Protein AF-A0AAD5NN79-F1 (afdb_monomer_lite)

Foldseek 3Di:
DAAEEEAEDQQVCVVVDPDNVDFPVRVQQVVCVVVVVHNVRHQYEYERADPDPHHRDDPDDPSYHYHYYDDPVVVVVVVVD

Structure (mmCIF, N/CA/C/O backbone):
data_AF-A0AAD5NN79-F1
#
_entry.id   AF-A0AAD5NN79-F1
#
loop_
_atom_site.group_PDB
_atom_site.id
_atom_site.type_symbol
_atom_site.label_atom_id
_atom_site.label_alt_id
_atom_site.label_comp_id
_atom_site.label_asym_id
_atom_site.label_entity_id
_atom_site.label_seq_id
_atom_site.pdbx_PDB_ins_code
_atom_site.Cartn_x
_atom_site.Cartn_y
_atom_site.Cartn_z
_atom_site.occupancy
_atom_site.B_iso_or_equiv
_atom_site.auth_seq_id
_atom_site.auth_comp_id
_atom_site.auth_asym_id
_atom_site.auth_atom_id
_atom_site.pdbx_PDB_model_num
ATOM 1 N N . MET A 1 1 ? -18.718 2.254 1.368 1.00 76.69 1 MET A N 1
ATOM 2 C CA . MET A 1 1 ? -17.362 2.403 1.942 1.00 76.69 1 MET A CA 1
ATOM 3 C C . MET A 1 1 ? -16.426 1.498 1.158 1.00 76.69 1 MET A C 1
ATOM 5 O O . MET A 1 1 ? -16.745 0.323 1.011 1.00 76.69 1 MET A O 1
ATOM 9 N N . ILE A 1 2 ? -15.346 2.038 0.592 1.00 82.81 2 ILE A N 1
ATOM 10 C CA . ILE A 1 2 ? -14.376 1.249 -0.180 1.00 82.81 2 ILE A CA 1
ATOM 11 C C . ILE A 1 2 ? -13.551 0.425 0.812 1.00 82.81 2 ILE A C 1
ATOM 13 O O . ILE A 1 2 ? -12.992 0.988 1.746 1.00 82.81 2 ILE A O 1
ATOM 17 N N . LYS A 1 3 ? -13.515 -0.902 0.645 1.00 85.62 3 LYS A N 1
ATOM 18 C CA . LYS A 1 3 ? -12.789 -1.803 1.560 1.00 85.62 3 LYS A CA 1
ATOM 19 C C . LYS A 1 3 ? -11.328 -1.994 1.158 1.00 85.62 3 LYS A C 1
ATOM 21 O O . LYS A 1 3 ? -10.465 -2.076 2.025 1.00 85.62 3 LYS A O 1
ATOM 26 N N . ARG A 1 4 ? -11.061 -2.063 -0.148 1.00 88.56 4 ARG A N 1
ATOM 27 C CA . ARG A 1 4 ? -9.739 -2.342 -0.711 1.00 88.56 4 ARG A CA 1
ATOM 28 C C . ARG A 1 4 ? -9.514 -1.529 -1.981 1.00 88.56 4 ARG A C 1
ATOM 30 O O . ARG A 1 4 ? -10.436 -1.385 -2.780 1.00 88.56 4 ARG A O 1
ATOM 37 N N . LEU A 1 5 ? -8.302 -1.014 -2.148 1.00 88.62 5 LEU A N 1
ATOM 38 C CA . LEU A 1 5 ? -7.848 -0.269 -3.317 1.00 88.62 5 LEU A CA 1
ATOM 39 C C . LEU A 1 5 ? -6.603 -0.950 -3.893 1.00 88.62 5 LEU A C 1
ATOM 41 O O . LEU A 1 5 ? -5.616 -1.135 -3.186 1.00 88.62 5 LEU A O 1
ATOM 45 N N . PHE A 1 6 ? -6.641 -1.292 -5.179 1.00 87.88 6 PHE A N 1
ATOM 46 C CA . PHE A 1 6 ? -5.482 -1.806 -5.905 1.00 87.88 6 PHE A CA 1
ATOM 47 C C . PHE A 1 6 ? -4.848 -0.678 -6.717 1.00 87.88 6 PHE A C 1
ATOM 49 O O . PHE A 1 6 ? -5.526 -0.024 -7.508 1.00 87.88 6 PHE A O 1
ATOM 56 N N . VAL A 1 7 ? -3.552 -0.455 -6.518 1.00 86.56 7 VAL A N 1
ATOM 57 C CA . VAL A 1 7 ? -2.768 0.563 -7.222 1.00 86.56 7 VAL A CA 1
ATOM 58 C C . VAL A 1 7 ? -1.724 -0.146 -8.074 1.00 86.56 7 VAL A C 1
ATOM 60 O O . VAL A 1 7 ? -0.731 -0.655 -7.556 1.00 86.56 7 VAL A O 1
ATOM 63 N N . PHE A 1 8 ? -1.957 -0.191 -9.383 1.00 84.62 8 PHE A N 1
ATOM 64 C CA . PHE A 1 8 ? -1.014 -0.740 -10.355 1.00 84.62 8 PHE A CA 1
ATOM 65 C C . PHE A 1 8 ? -0.058 0.369 -10.797 1.00 84.62 8 PHE A C 1
ATOM 67 O O . PHE A 1 8 ? -0.484 1.349 -11.404 1.00 84.62 8 PHE A O 1
ATOM 74 N N . SER A 1 9 ? 1.221 0.240 -10.459 1.00 78.75 9 SER A N 1
ATOM 75 C CA . SER A 1 9 ? 2.240 1.265 -10.714 1.00 78.75 9 SER A CA 1
ATOM 76 C C . SER A 1 9 ? 3.617 0.608 -10.796 1.00 78.75 9 SER A C 1
ATOM 78 O O . SER A 1 9 ? 3.818 -0.486 -10.284 1.00 78.75 9 SER A O 1
ATOM 80 N N . ASP A 1 10 ? 4.575 1.263 -11.435 1.00 71.75 10 ASP A N 1
ATOM 81 C CA . ASP A 1 10 ? 6.005 0.937 -11.389 1.00 71.75 10 ASP A CA 1
ATOM 82 C C . ASP A 1 10 ? 6.694 1.357 -10.074 1.00 71.75 10 ASP A C 1
ATOM 84 O O . ASP A 1 10 ? 7.897 1.167 -9.929 1.00 71.75 10 ASP A O 1
ATOM 88 N N . MET A 1 11 ? 5.935 1.840 -9.084 1.00 71.25 11 MET A N 1
ATOM 89 C CA . MET A 1 11 ? 6.363 2.162 -7.718 1.00 71.25 11 MET A CA 1
ATOM 90 C C . MET A 1 11 ? 7.399 3.291 -7.566 1.00 71.25 11 MET A C 1
ATOM 92 O O . MET A 1 11 ? 7.904 3.470 -6.457 1.00 71.25 11 MET A O 1
ATOM 96 N N . GLU A 1 12 ? 7.664 4.094 -8.602 1.00 70.25 12 GLU A N 1
ATOM 97 C CA . GLU A 1 12 ? 8.544 5.283 -8.542 1.00 70.25 12 GLU A CA 1
ATOM 98 C C . GLU A 1 12 ? 7.870 6.486 -7.851 1.00 70.25 12 GLU A C 1
ATOM 100 O O . GLU A 1 12 ? 7.716 7.578 -8.399 1.00 70.25 12 GLU A O 1
ATOM 105 N N . PHE A 1 13 ? 7.407 6.272 -6.619 1.00 68.62 13 PHE A N 1
ATOM 106 C CA . PHE A 1 13 ? 6.772 7.312 -5.808 1.00 68.62 13 PHE A CA 1
ATOM 107 C C . PHE A 1 13 ? 7.779 8.275 -5.156 1.00 68.62 13 PHE A C 1
ATOM 109 O O . PHE A 1 13 ? 7.404 9.357 -4.708 1.00 68.62 13 PHE A O 1
ATOM 116 N N . ASP A 1 14 ? 9.064 7.924 -5.158 1.00 64.62 14 ASP A N 1
ATOM 117 C CA . ASP A 1 14 ? 10.174 8.756 -4.687 1.00 64.62 14 ASP A CA 1
ATOM 118 C C . ASP A 1 14 ? 10.327 10.066 -5.477 1.00 64.62 14 ASP A C 1
ATOM 120 O O . ASP A 1 14 ? 10.733 11.072 -4.899 1.00 64.62 14 ASP A O 1
ATOM 124 N N . ASN A 1 15 ? 9.923 10.093 -6.752 1.00 62.91 15 ASN A N 1
ATOM 125 C CA . ASN A 1 15 ? 9.816 11.324 -7.548 1.00 62.91 15 ASN A CA 1
ATOM 126 C C . ASN A 1 15 ? 8.444 12.017 -7.461 1.00 62.91 15 ASN A C 1
ATOM 128 O O . ASN A 1 15 ? 8.311 13.171 -7.870 1.00 62.91 15 ASN A O 1
ATOM 132 N N . ALA A 1 16 ? 7.409 11.331 -6.968 1.00 61.97 16 ALA A N 1
ATOM 133 C CA . ALA A 1 16 ? 6.050 11.870 -6.888 1.00 61.97 16 ALA A CA 1
ATOM 134 C C . ALA A 1 16 ? 5.788 12.626 -5.574 1.00 61.97 16 ALA A C 1
ATOM 136 O O . ALA A 1 16 ? 4.956 13.539 -5.539 1.00 61.97 16 ALA A O 1
ATOM 137 N N . SER A 1 17 ? 6.488 12.264 -4.494 1.00 64.06 17 SER A N 1
ATOM 138 C CA . SER A 1 17 ? 6.345 12.931 -3.201 1.00 64.06 17 SER A CA 1
ATOM 139 C C . SER A 1 17 ? 7.218 14.183 -3.113 1.00 64.06 17 SER A C 1
ATOM 141 O O . S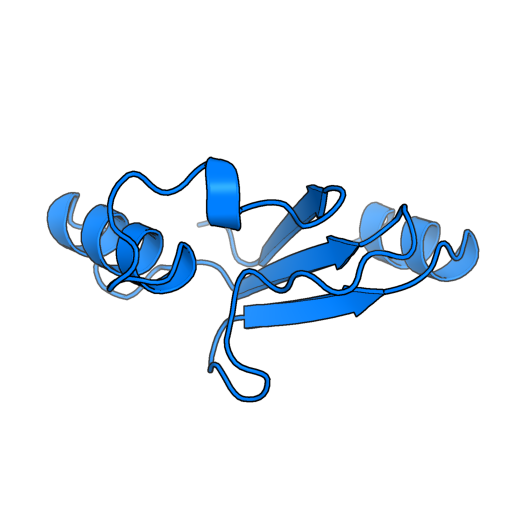ER A 1 17 ? 8.441 14.133 -3.192 1.00 64.06 17 SER A O 1
ATOM 143 N N . VAL A 1 18 ? 6.579 15.328 -2.862 1.00 66.12 18 VAL A N 1
ATOM 144 C CA . VAL A 1 18 ? 7.259 16.610 -2.591 1.00 66.12 18 VAL A CA 1
ATOM 145 C C . VAL A 1 18 ? 7.962 16.594 -1.222 1.00 66.12 18 VAL A C 1
ATOM 147 O O . VAL A 1 18 ? 8.815 17.438 -0.953 1.00 66.12 18 VAL A O 1
ATOM 150 N N . ASN A 1 19 ? 7.614 15.646 -0.341 1.00 68.62 19 ASN A N 1
ATOM 151 C CA . ASN A 1 19 ? 8.144 15.560 1.015 1.00 68.62 19 ASN A CA 1
ATOM 152 C C . ASN A 1 19 ? 8.825 14.200 1.264 1.00 68.62 19 ASN A C 1
ATOM 154 O O . ASN A 1 19 ? 8.130 13.208 1.483 1.00 68.62 19 ASN A O 1
ATOM 158 N N . PRO A 1 20 ? 10.168 14.134 1.298 1.00 66.31 20 PRO A N 1
ATOM 159 C CA . PRO A 1 20 ? 10.897 12.873 1.454 1.00 66.31 20 PRO A CA 1
ATOM 160 C C . PRO A 1 20 ? 10.782 12.266 2.863 1.00 66.31 20 PRO A C 1
ATOM 162 O O . PRO A 1 20 ? 11.168 11.119 3.074 1.00 66.31 20 PRO A O 1
ATOM 165 N N . TRP A 1 21 ? 10.261 13.020 3.837 1.00 67.75 21 TRP A N 1
ATOM 166 C CA . TRP A 1 21 ? 10.120 12.579 5.228 1.00 67.75 21 TRP A CA 1
ATOM 167 C C . TRP A 1 21 ? 8.800 11.850 5.512 1.00 67.75 21 TRP A C 1
ATOM 169 O O . TRP A 1 21 ? 8.632 11.298 6.600 1.00 67.75 21 TRP A O 1
ATOM 179 N N . GLU A 1 22 ? 7.861 11.853 4.561 1.00 73.38 22 GLU A N 1
ATOM 180 C CA . GLU A 1 22 ? 6.549 11.219 4.685 1.00 73.38 22 GLU A CA 1
ATOM 181 C C . GLU A 1 22 ? 6.332 10.239 3.523 1.00 73.38 22 GLU A C 1
ATOM 183 O O . GLU A 1 22 ? 6.530 10.570 2.357 1.00 73.38 22 GLU A O 1
ATOM 188 N N . THR A 1 23 ? 5.915 9.016 3.842 1.00 78.75 23 THR A N 1
ATOM 189 C CA . THR A 1 23 ? 5.522 8.013 2.840 1.00 78.75 23 THR A CA 1
ATOM 190 C C . THR A 1 23 ? 4.152 8.350 2.252 1.00 78.75 23 THR A C 1
ATOM 192 O O . THR A 1 23 ? 3.295 8.905 2.946 1.00 78.75 23 THR A O 1
ATOM 195 N N . ASP A 1 24 ? 3.871 7.940 1.013 1.00 80.56 24 ASP A N 1
ATOM 196 C CA . ASP A 1 24 ? 2.567 8.187 0.378 1.00 80.56 24 ASP A CA 1
ATOM 197 C C . ASP A 1 24 ? 1.395 7.651 1.205 1.00 80.56 24 ASP A C 1
ATOM 199 O O . ASP A 1 24 ? 0.327 8.260 1.271 1.00 80.56 24 ASP A O 1
ATOM 203 N N . TYR A 1 25 ? 1.596 6.530 1.901 1.00 83.50 25 TYR A N 1
ATOM 204 C CA . TYR A 1 25 ? 0.576 5.974 2.783 1.00 83.50 25 TYR A CA 1
ATOM 205 C C . TYR A 1 25 ? 0.264 6.885 3.978 1.00 83.50 25 TYR A C 1
ATOM 207 O O . TYR A 1 25 ? -0.905 7.056 4.323 1.00 83.50 25 TYR A O 1
ATOM 215 N N . GLN A 1 26 ? 1.272 7.513 4.587 1.00 85.81 26 GLN A N 1
ATOM 216 C CA . GLN A 1 26 ? 1.056 8.478 5.673 1.00 85.81 26 GLN A CA 1
ATOM 217 C C . GLN A 1 26 ? 0.281 9.706 5.174 1.00 85.81 26 GLN A C 1
ATOM 219 O 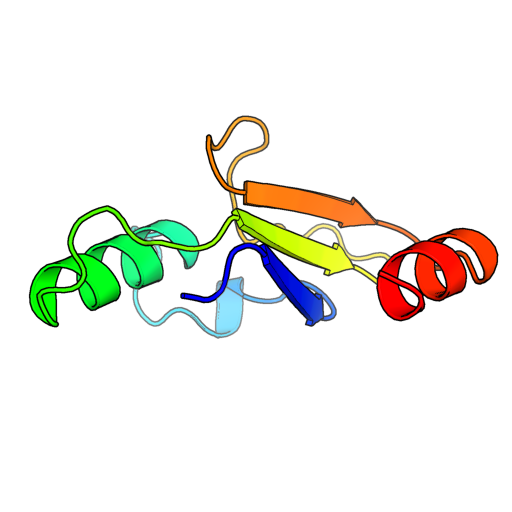O . GLN A 1 26 ? -0.704 10.098 5.807 1.00 85.81 26 GLN A O 1
ATOM 224 N N . VAL A 1 27 ? 0.617 10.213 3.980 1.00 87.62 27 VAL A N 1
ATOM 225 C CA . VAL A 1 27 ? -0.130 11.301 3.326 1.00 87.62 27 VAL A CA 1
ATOM 226 C C . VAL A 1 27 ? -1.598 10.915 3.123 1.00 87.62 27 VAL A C 1
ATOM 228 O O . VAL A 1 27 ? -2.496 11.724 3.370 1.00 87.62 27 VAL A O 1
ATOM 231 N N . ILE A 1 28 ? -1.866 9.685 2.675 1.00 88.06 28 ILE A N 1
ATOM 232 C CA . ILE A 1 28 ? -3.230 9.181 2.468 1.00 88.06 28 ILE A CA 1
ATOM 233 C C . ILE A 1 28 ? -3.994 9.125 3.795 1.00 88.06 28 ILE A C 1
ATOM 235 O O . ILE A 1 28 ? -5.101 9.660 3.873 1.00 88.06 28 ILE A O 1
ATOM 239 N N . VAL A 1 29 ? -3.408 8.539 4.843 1.00 88.81 29 VAL A N 1
ATOM 240 C CA . VAL A 1 29 ? -4.033 8.453 6.176 1.00 88.81 29 VAL A CA 1
ATOM 241 C C . VAL A 1 29 ? -4.368 9.845 6.714 1.00 88.81 29 VAL A C 1
ATOM 243 O O . VAL A 1 29 ? -5.484 10.077 7.191 1.00 88.81 29 VAL A O 1
ATOM 246 N N . ARG A 1 30 ? -3.437 10.797 6.583 1.00 90.25 30 ARG A N 1
ATOM 247 C CA . ARG A 1 30 ? -3.642 12.189 6.991 1.00 90.25 30 ARG A CA 1
ATOM 248 C C . ARG A 1 30 ? -4.801 12.832 6.230 1.00 90.25 30 ARG A C 1
ATOM 250 O O . ARG A 1 30 ? -5.720 13.346 6.860 1.00 90.25 30 ARG A O 1
ATOM 257 N N . LYS A 1 31 ? -4.820 12.731 4.896 1.00 90.56 31 LYS A N 1
ATOM 258 C CA . LYS A 1 31 ? -5.899 13.283 4.053 1.00 90.56 31 LYS A CA 1
ATOM 259 C C . LYS A 1 31 ? -7.270 12.682 4.382 1.00 90.56 31 LYS A C 1
ATOM 261 O O . LYS A 1 31 ? -8.258 13.410 4.410 1.00 90.56 31 LYS A O 1
ATOM 266 N N . TYR A 1 32 ? -7.351 11.375 4.641 1.00 92.12 32 TYR A N 1
ATOM 267 C CA . TYR A 1 32 ? -8.598 10.725 5.069 1.00 92.12 32 TYR A CA 1
ATOM 268 C C . TYR A 1 32 ? -9.083 11.267 6.416 1.00 92.12 32 TYR A C 1
ATOM 270 O O . TYR A 1 32 ? -10.264 11.586 6.571 1.00 92.12 32 TYR A O 1
ATOM 278 N N . THR A 1 33 ? -8.161 11.427 7.365 1.00 90.69 33 THR A N 1
ATOM 279 C CA . THR A 1 33 ? -8.458 11.976 8.691 1.00 90.69 33 THR A CA 1
ATOM 280 C C . THR A 1 33 ? -8.942 13.427 8.596 1.00 90.69 33 THR A C 1
ATOM 282 O O . THR A 1 33 ? -10.003 13.747 9.125 1.00 90.69 33 THR A O 1
ATOM 285 N N . GLU A 1 34 ? -8.236 14.284 7.848 1.00 93.12 34 GLU A N 1
ATOM 286 C CA . GLU A 1 34 ? -8.579 15.702 7.632 1.00 93.12 34 GLU A CA 1
ATOM 287 C C . GLU A 1 34 ? -9.945 15.901 6.960 1.00 93.12 34 GLU A C 1
ATOM 289 O O . GLU A 1 34 ? -10.631 16.889 7.212 1.00 93.12 34 GLU A O 1
ATOM 294 N N . LYS A 1 35 ? -10.362 14.966 6.100 1.00 92.81 35 LYS A N 1
ATOM 295 C CA . LYS A 1 35 ? -11.664 15.012 5.416 1.00 92.81 35 LYS A CA 1
ATOM 296 C C . LYS A 1 35 ? -12.817 14.434 6.242 1.00 92.81 35 LYS A C 1
ATOM 298 O O . LYS A 1 35 ? -13.935 14.372 5.740 1.00 92.81 35 LYS A O 1
ATOM 303 N N . GLY A 1 36 ? -12.567 14.024 7.487 1.00 91.44 36 GLY A N 1
ATOM 304 C CA . GLY A 1 36 ? -13.591 13.491 8.388 1.00 91.44 36 GLY A CA 1
ATOM 305 C C . GLY A 1 36 ? -13.916 12.011 8.174 1.00 91.44 36 GLY A C 1
ATOM 306 O O . GLY A 1 36 ? -14.840 11.498 8.798 1.00 91.44 36 GLY A O 1
ATOM 307 N N . TYR A 1 37 ? -13.150 11.297 7.341 1.00 88.31 37 TYR A N 1
ATOM 308 C CA . TYR A 1 37 ? -13.290 9.844 7.181 1.00 88.31 37 TYR A CA 1
ATOM 309 C C . TYR A 1 37 ? -12.591 9.058 8.303 1.00 88.31 37 TYR A C 1
ATOM 311 O O . TYR A 1 37 ? -12.777 7.847 8.422 1.00 88.31 37 TYR A O 1
ATOM 319 N N . GLY A 1 38 ? -11.793 9.731 9.140 1.00 86.00 38 GLY A N 1
ATOM 320 C CA . GLY A 1 38 ? -11.087 9.120 10.264 1.00 86.00 38 GLY A CA 1
ATOM 321 C C . GLY A 1 38 ? -10.202 7.954 9.817 1.00 86.00 38 GLY A C 1
ATOM 322 O O . GLY A 1 38 ? -9.454 8.063 8.849 1.00 86.00 38 GLY A O 1
ATOM 323 N N . LEU A 1 39 ? -10.324 6.816 10.507 1.00 82.62 39 LEU A N 1
ATOM 324 C CA . LEU A 1 39 ? -9.582 5.586 10.201 1.00 82.62 39 LEU A CA 1
ATOM 325 C C . LEU A 1 39 ? -10.227 4.730 9.096 1.00 82.62 39 LEU A C 1
ATOM 327 O O . LEU A 1 39 ? -9.802 3.594 8.894 1.00 82.62 39 LEU A O 1
ATOM 331 N N . ALA A 1 40 ? -11.223 5.240 8.362 1.00 89.69 40 ALA A N 1
ATOM 332 C CA . ALA A 1 40 ? -11.849 4.537 7.235 1.00 89.69 40 ALA A CA 1
ATOM 333 C C . ALA A 1 40 ? -10.972 4.549 5.964 1.00 89.69 40 ALA A C 1
ATOM 335 O O . ALA A 1 40 ? -11.467 4.720 4.849 1.00 89.69 40 ALA A O 1
ATOM 336 N N . VAL A 1 41 ? -9.661 4.392 6.142 1.00 89.25 41 VAL A N 1
ATOM 337 C CA . VAL A 1 41 ? -8.689 4.237 5.063 1.00 89.25 41 VAL A CA 1
ATOM 338 C C . VAL A 1 41 ? -8.826 2.808 4.523 1.00 89.25 41 VAL A C 1
ATOM 340 O O . VAL A 1 41 ? -8.771 1.864 5.317 1.00 89.25 41 VAL A O 1
ATOM 343 N N . PRO A 1 42 ? -9.039 2.614 3.209 1.00 89.62 42 PRO A N 1
ATOM 344 C CA . PRO A 1 42 ? -9.121 1.279 2.629 1.00 89.62 42 PRO A CA 1
ATOM 345 C C . PRO A 1 42 ? -7.787 0.545 2.771 1.00 89.62 42 PRO A C 1
ATOM 347 O O . PRO A 1 42 ? -6.729 1.163 2.857 1.00 89.62 42 PRO A O 1
ATOM 350 N N . GLU A 1 43 ? -7.824 -0.783 2.718 1.00 89.06 43 GLU A N 1
ATOM 351 C CA . GLU A 1 43 ? -6.602 -1.564 2.541 1.00 89.06 43 GLU A CA 1
ATOM 352 C C . GLU A 1 43 ? -6.011 -1.265 1.155 1.00 89.06 43 GLU A C 1
ATOM 354 O O . GLU A 1 43 ? -6.695 -1.445 0.144 1.00 89.06 43 GLU A O 1
ATOM 359 N N . ILE A 1 44 ? -4.761 -0.803 1.092 1.00 89.25 44 ILE A N 1
ATOM 360 C CA . ILE A 1 44 ? -4.123 -0.418 -0.174 1.00 89.25 44 ILE A CA 1
ATOM 361 C C . ILE A 1 44 ? -3.117 -1.482 -0.594 1.00 89.25 44 ILE A C 1
ATOM 363 O O . ILE A 1 44 ? -2.142 -1.753 0.105 1.00 89.25 44 ILE A O 1
ATOM 367 N N . VAL A 1 45 ? -3.332 -2.066 -1.767 1.00 86.62 45 VAL A N 1
ATOM 368 C CA . VAL A 1 45 ? -2.420 -3.034 -2.373 1.00 86.62 45 VAL A CA 1
ATOM 369 C C . VAL A 1 45 ? -1.698 -2.350 -3.524 1.00 86.62 45 VAL A C 1
ATOM 371 O O . VAL A 1 45 ? -2.280 -2.122 -4.583 1.00 86.62 45 VAL A O 1
ATOM 374 N N . PHE A 1 46 ? -0.425 -2.026 -3.322 1.00 85.44 46 PHE A N 1
ATOM 375 C CA . PHE A 1 46 ? 0.432 -1.520 -4.387 1.00 85.44 46 PHE A CA 1
ATOM 376 C C . PHE A 1 46 ? 1.031 -2.703 -5.144 1.00 85.44 46 PHE A C 1
ATOM 378 O O . PHE A 1 46 ? 1.684 -3.563 -4.549 1.00 85.44 46 PHE A O 1
ATOM 385 N N . TRP A 1 47 ? 0.822 -2.753 -6.457 1.00 85.62 47 TRP A N 1
ATOM 386 C CA . TRP A 1 47 ? 1.298 -3.838 -7.305 1.00 85.62 47 TRP A CA 1
ATOM 387 C C . TRP A 1 47 ? 2.258 -3.326 -8.374 1.00 85.62 47 TRP A C 1
ATOM 389 O O . TRP A 1 47 ? 1.863 -2.633 -9.311 1.00 85.62 47 TRP A O 1
ATOM 399 N N . ASN A 1 48 ? 3.520 -3.733 -8.232 1.00 80.06 48 ASN A N 1
ATOM 400 C CA . ASN A 1 48 ? 4.585 -3.479 -9.183 1.00 80.06 48 ASN A CA 1
ATOM 401 C C . ASN A 1 48 ? 4.544 -4.445 -10.365 1.00 80.06 48 ASN A C 1
ATOM 403 O O . ASN A 1 48 ? 4.847 -5.634 -10.216 1.00 80.06 48 ASN A O 1
ATOM 407 N N . LEU A 1 49 ? 4.215 -3.920 -11.544 1.00 72.50 49 LEU A N 1
ATOM 408 C CA . LEU A 1 49 ? 4.174 -4.687 -12.793 1.00 72.50 49 LEU A CA 1
ATOM 409 C C . LEU A 1 49 ? 5.485 -4.621 -13.590 1.00 72.50 49 LEU A C 1
ATOM 411 O O . LEU A 1 49 ? 5.723 -5.469 -14.448 1.00 72.50 49 LEU A O 1
ATOM 415 N N . ARG A 1 50 ? 6.350 -3.646 -13.298 1.00 67.62 50 ARG A N 1
ATOM 416 C CA . ARG A 1 50 ? 7.595 -3.370 -14.020 1.00 67.62 50 ARG A CA 1
ATOM 417 C C . ARG A 1 50 ? 8.748 -3.484 -13.033 1.00 67.62 50 ARG A C 1
ATOM 419 O O . ARG A 1 50 ? 9.228 -2.469 -12.572 1.00 67.62 50 ARG A O 1
ATOM 426 N N . HIS A 1 51 ? 9.133 -4.715 -12.687 1.00 62.38 51 HIS A N 1
ATOM 427 C CA . HIS A 1 51 ? 10.267 -5.118 -11.831 1.00 62.38 51 HIS A CA 1
ATOM 428 C C . HIS A 1 51 ? 11.211 -3.986 -11.336 1.00 62.38 51 HIS A C 1
ATOM 430 O O . HIS A 1 51 ? 12.376 -3.926 -11.724 1.00 62.38 51 HIS A O 1
ATOM 436 N N . SER A 1 52 ? 10.721 -3.094 -10.473 1.00 63.69 52 SER A N 1
ATOM 437 C CA . SER A 1 52 ? 11.476 -1.959 -9.932 1.00 63.69 52 SER A CA 1
ATOM 438 C C . SER A 1 52 ? 11.741 -2.201 -8.446 1.00 63.69 52 SER A C 1
ATOM 440 O O . SER A 1 52 ? 11.076 -3.019 -7.801 1.00 63.69 52 SER A O 1
ATOM 442 N N . ARG A 1 53 ? 12.768 -1.540 -7.905 1.00 63.06 53 ARG A N 1
ATOM 443 C CA . ARG A 1 53 ? 13.170 -1.690 -6.495 1.00 63.06 53 ARG A CA 1
ATOM 444 C C . ARG A 1 53 ? 12.504 -0.673 -5.564 1.00 63.06 53 ARG A C 1
ATOM 446 O O . ARG A 1 53 ? 12.649 -0.814 -4.352 1.00 63.06 53 ARG A O 1
ATOM 453 N N . ALA A 1 54 ? 11.818 0.330 -6.107 1.00 63.09 54 ALA A N 1
ATOM 454 C CA . ALA A 1 54 ? 11.155 1.365 -5.325 1.00 63.09 54 ALA A CA 1
ATOM 455 C C . ALA A 1 54 ? 9.901 0.798 -4.634 1.00 63.09 54 ALA A C 1
ATOM 457 O O . ALA A 1 54 ? 9.214 -0.064 -5.186 1.00 63.09 54 ALA A O 1
ATOM 458 N N . THR A 1 55 ? 9.624 1.237 -3.402 1.00 62.28 55 THR A N 1
ATOM 459 C CA . THR A 1 55 ? 8.467 0.773 -2.619 1.00 62.28 55 THR A CA 1
ATOM 460 C C . THR A 1 55 ? 7.780 1.947 -1.913 1.00 62.28 55 THR A C 1
ATOM 462 O O . THR A 1 55 ? 8.443 2.610 -1.116 1.00 62.28 55 THR A O 1
ATOM 465 N N . PRO A 1 56 ? 6.464 2.167 -2.106 1.00 64.94 56 PRO A N 1
ATOM 466 C CA . PRO A 1 56 ? 5.728 3.296 -1.513 1.00 64.94 56 PRO A CA 1
ATOM 467 C C . PRO A 1 56 ? 5.457 3.158 -0.008 1.00 64.94 56 PRO A C 1
ATOM 469 O O . PRO A 1 56 ? 4.997 4.101 0.635 1.00 64.94 56 PRO A O 1
ATOM 472 N N . VAL A 1 57 ? 5.692 1.974 0.570 1.00 70.69 57 VAL A N 1
ATOM 473 C CA . VAL A 1 57 ? 5.471 1.708 1.997 1.00 70.69 57 VAL A CA 1
ATOM 474 C C . VAL A 1 57 ? 6.586 0.856 2.601 1.00 70.69 57 VAL A C 1
ATOM 476 O O . VAL A 1 57 ? 7.151 0.001 1.912 1.00 70.69 57 VAL A O 1
ATOM 479 N N . PRO A 1 58 ? 6.868 1.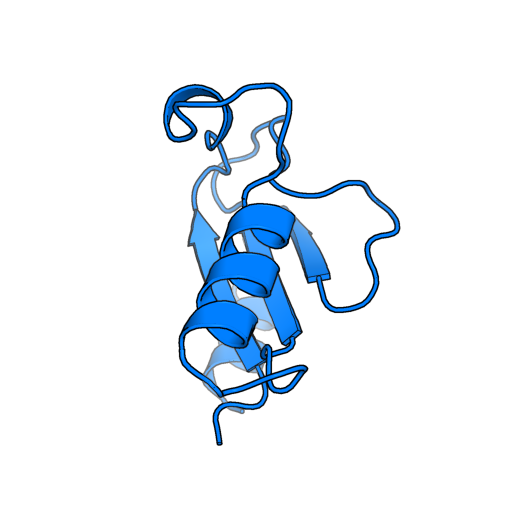002 3.910 1.00 70.56 58 PRO A N 1
ATOM 480 C CA . PRO A 1 58 ? 7.720 0.070 4.632 1.00 70.56 58 PRO A CA 1
ATOM 481 C C . PRO A 1 58 ? 7.132 -1.347 4.606 1.00 70.56 58 PRO A C 1
ATOM 483 O O . PRO A 1 58 ? 5.921 -1.542 4.713 1.00 70.56 58 PRO A O 1
ATOM 486 N N . ARG A 1 59 ? 8.001 -2.362 4.565 1.00 61.62 59 ARG A N 1
ATOM 487 C CA . ARG A 1 59 ? 7.642 -3.788 4.413 1.00 61.62 59 ARG A CA 1
ATOM 488 C C . ARG A 1 59 ? 6.632 -4.342 5.446 1.00 61.62 59 ARG A C 1
ATOM 490 O O . ARG A 1 59 ? 6.091 -5.421 5.231 1.00 61.62 59 ARG A O 1
ATOM 497 N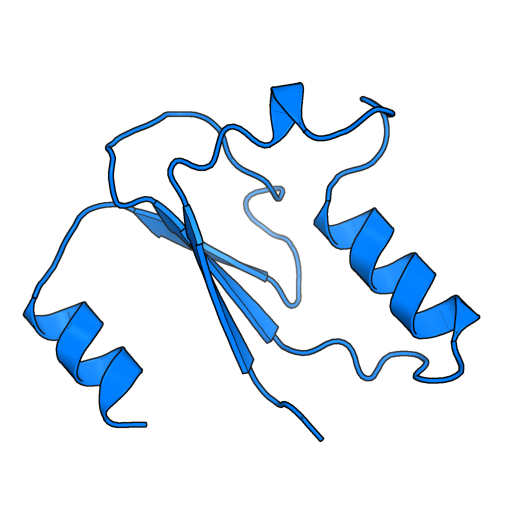 N . LYS A 1 60 ? 6.383 -3.656 6.569 1.00 68.25 60 LYS A N 1
ATOM 498 C CA . LYS A 1 60 ? 5.465 -4.083 7.649 1.00 68.25 60 LYS A CA 1
ATOM 499 C C . LYS A 1 60 ? 4.385 -3.040 7.989 1.00 68.25 60 LYS A C 1
ATOM 501 O O . LYS A 1 60 ? 3.999 -2.909 9.149 1.00 68.25 60 LYS A O 1
ATOM 506 N N . GLN A 1 61 ? 3.900 -2.283 7.007 1.00 75.75 61 GLN A N 1
ATOM 507 C CA . GLN A 1 61 ? 2.852 -1.285 7.231 1.00 75.75 61 GLN A CA 1
ATOM 508 C C . GLN A 1 61 ? 1.464 -1.936 7.369 1.00 75.75 61 GLN A C 1
ATOM 510 O O . GLN A 1 61 ? 0.954 -2.553 6.438 1.00 75.75 61 GLN A O 1
ATOM 515 N N . LYS A 1 62 ? 0.808 -1.770 8.525 1.00 78.75 62 LYS A N 1
ATOM 516 C CA . LYS A 1 62 ? -0.578 -2.231 8.718 1.00 78.75 62 LYS A CA 1
ATOM 517 C C . LYS A 1 62 ? -1.519 -1.439 7.797 1.00 78.75 62 LYS A C 1
ATOM 519 O O . LYS A 1 62 ? -1.501 -0.209 7.833 1.00 78.75 62 LYS A O 1
ATOM 524 N N . GLY A 1 63 ? -2.338 -2.149 7.016 1.00 78.69 63 GLY A N 1
ATOM 525 C CA . GLY A 1 63 ? -3.285 -1.566 6.052 1.00 78.69 63 GLY A CA 1
ATOM 526 C C . GLY A 1 63 ? -2.726 -1.363 4.639 1.00 78.69 63 GLY A C 1
ATOM 527 O O . GLY A 1 63 ? -3.460 -0.905 3.767 1.00 78.69 63 GLY A O 1
ATOM 528 N N . ALA A 1 64 ? -1.465 -1.739 4.395 1.00 81.31 64 ALA A N 1
ATOM 529 C CA . ALA A 1 64 ? -0.869 -1.721 3.067 1.00 81.31 64 ALA A CA 1
ATOM 530 C C . ALA A 1 64 ? -0.188 -3.057 2.735 1.00 81.31 64 ALA A C 1
ATOM 532 O O . ALA A 1 64 ? 0.416 -3.692 3.600 1.00 81.31 64 ALA A O 1
ATOM 533 N N . ALA A 1 65 ? -0.258 -3.467 1.471 1.00 82.75 65 ALA A N 1
ATOM 534 C CA . ALA A 1 65 ? 0.435 -4.640 0.947 1.00 82.75 65 ALA A CA 1
ATOM 535 C C . ALA A 1 65 ? 1.203 -4.291 -0.334 1.00 82.75 65 ALA A C 1
ATOM 537 O O . ALA A 1 65 ? 0.781 -3.435 -1.112 1.00 82.75 65 ALA A O 1
ATOM 538 N N . LEU A 1 66 ? 2.329 -4.975 -0.549 1.00 78.19 66 LEU A N 1
ATOM 539 C CA . LEU A 1 66 ? 3.170 -4.849 -1.738 1.00 78.19 66 LEU A CA 1
ATOM 540 C C . LEU A 1 66 ? 3.151 -6.169 -2.510 1.00 78.19 66 LEU A C 1
ATOM 542 O O . LEU A 1 66 ? 3.496 -7.214 -1.958 1.00 78.19 66 LEU A O 1
ATOM 546 N N . LEU A 1 67 ? 2.780 -6.110 -3.786 1.00 79.25 67 LEU A N 1
ATOM 547 C CA . LEU A 1 67 ? 2.890 -7.212 -4.739 1.00 79.25 67 LEU A CA 1
ATOM 548 C C . LEU A 1 67 ? 3.901 -6.835 -5.823 1.00 79.25 67 LEU A C 1
ATOM 550 O O . LEU A 1 67 ? 3.950 -5.685 -6.257 1.00 79.25 67 LEU A O 1
ATOM 554 N N . SER A 1 68 ? 4.707 -7.790 -6.276 1.00 75.31 68 SER A N 1
ATOM 555 C CA . SER A 1 68 ? 5.671 -7.579 -7.356 1.00 75.31 68 SER A CA 1
ATOM 556 C C . SER A 1 68 ? 5.628 -8.719 -8.368 1.00 75.31 68 SER A C 1
ATOM 558 O O . SER A 1 68 ? 5.377 -9.873 -8.022 1.00 75.31 68 SER A O 1
ATOM 560 N N . G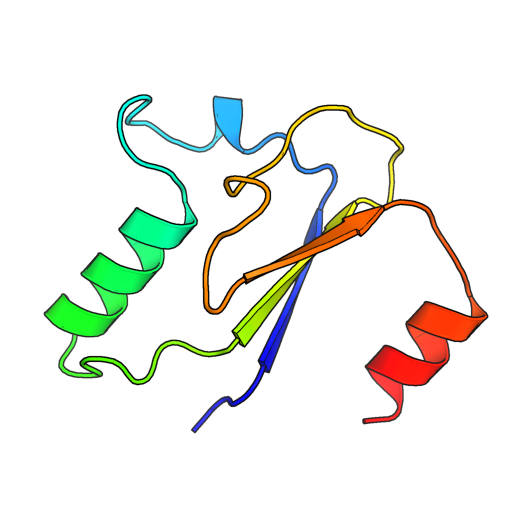LY A 1 69 ? 5.877 -8.374 -9.632 1.00 74.62 69 GLY A N 1
ATOM 561 C CA . GLY A 1 69 ? 5.846 -9.311 -10.750 1.00 74.62 69 GLY A CA 1
ATOM 562 C C . GLY A 1 69 ? 4.457 -9.427 -11.376 1.00 74.62 69 GLY A C 1
ATOM 563 O O . GLY A 1 69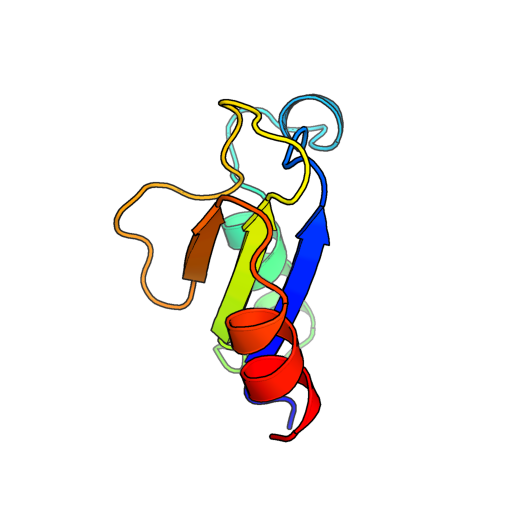 ? 3.430 -9.377 -10.696 1.00 74.62 69 GLY A O 1
ATOM 564 N N . PHE A 1 70 ? 4.423 -9.570 -12.701 1.00 75.25 70 PHE A N 1
ATOM 565 C CA . PHE A 1 70 ? 3.181 -9.797 -13.429 1.00 75.25 70 PHE A CA 1
ATOM 566 C C . PHE A 1 70 ? 2.781 -11.274 -13.345 1.00 75.25 70 PHE A C 1
ATOM 568 O O . PHE A 1 70 ? 3.565 -12.164 -13.669 1.00 75.25 70 PHE A O 1
ATOM 575 N N . SER A 1 71 ? 1.537 -11.533 -12.946 1.00 80.38 71 SER A N 1
ATOM 576 C CA . SER A 1 71 ? 0.922 -12.858 -13.000 1.00 80.38 71 SER A CA 1
ATOM 577 C C . SER A 1 71 ? -0.513 -12.716 -13.479 1.00 80.38 71 SER A C 1
ATOM 579 O O . SER A 1 71 ? -1.346 -12.114 -12.800 1.00 80.38 71 SER A O 1
ATOM 581 N N . LYS A 1 72 ? -0.803 -13.299 -14.647 1.00 77.62 72 LYS A N 1
ATOM 582 C CA . LYS A 1 72 ? -2.147 -13.309 -15.236 1.00 77.62 72 LYS A CA 1
ATOM 583 C C . LYS A 1 72 ? -3.176 -13.900 -14.266 1.00 77.62 72 LYS A C 1
ATOM 585 O O . LYS A 1 72 ? -4.235 -13.317 -14.079 1.00 77.62 72 LYS A O 1
ATOM 590 N N . ASN A 1 73 ? -2.830 -14.997 -13.591 1.00 83.56 73 ASN A N 1
ATOM 591 C CA . ASN A 1 73 ? -3.729 -15.669 -12.651 1.00 83.56 73 ASN A CA 1
ATOM 592 C C . ASN A 1 73 ? -4.030 -14.798 -11.425 1.00 83.56 73 ASN A C 1
ATOM 594 O O . ASN A 1 73 ? -5.179 -14.712 -11.005 1.00 83.56 73 ASN A O 1
ATOM 598 N N . LEU A 1 74 ? -3.020 -14.118 -10.867 1.00 79.88 74 LEU A N 1
ATOM 599 C CA . LEU A 1 74 ? -3.250 -13.191 -9.755 1.00 79.88 74 LEU A CA 1
ATOM 600 C C . LEU A 1 74 ? -4.109 -12.001 -10.198 1.00 79.88 74 LEU A C 1
ATOM 602 O O . LEU A 1 74 ? -4.965 -11.558 -9.438 1.00 79.88 74 LEU A O 1
ATOM 606 N N . LEU A 1 75 ? -3.906 -11.501 -11.422 1.00 79.44 75 LEU A N 1
ATOM 607 C CA . LEU A 1 75 ? -4.673 -10.372 -11.942 1.00 79.44 75 LEU A CA 1
ATOM 608 C C . LEU A 1 75 ? -6.137 -10.772 -12.138 1.00 79.44 75 LEU A C 1
ATOM 610 O O . LEU A 1 75 ? -7.031 -10.039 -11.730 1.00 79.44 75 LEU A O 1
ATOM 614 N N . GLU A 1 76 ? -6.387 -11.963 -12.682 1.00 82.25 76 GLU A N 1
ATOM 615 C CA . GLU A 1 76 ? -7.737 -12.515 -12.798 1.00 82.25 76 GLU A CA 1
ATOM 616 C C . GLU A 1 76 ? -8.410 -12.699 -11.433 1.00 82.25 76 GLU A C 1
ATOM 618 O O . GLU A 1 76 ? -9.585 -12.372 -11.298 1.00 82.25 76 GLU A O 1
ATOM 623 N N . ILE A 1 77 ? -7.687 -13.167 -10.410 1.00 83.44 77 ILE A N 1
ATOM 624 C CA . ILE A 1 77 ? -8.226 -13.287 -9.045 1.00 83.44 77 ILE A CA 1
ATOM 625 C C . ILE A 1 77 ? -8.598 -11.913 -8.478 1.00 83.44 77 ILE A C 1
ATOM 627 O O . ILE A 1 77 ? -9.642 -11.783 -7.847 1.00 83.44 77 ILE A O 1
ATOM 631 N N . VAL A 1 78 ? -7.762 -10.895 -8.692 1.00 81.38 78 VAL A N 1
ATOM 632 C CA . VAL A 1 78 ? -8.014 -9.530 -8.205 1.00 81.38 78 VAL A CA 1
ATOM 633 C C . VAL A 1 78 ? -9.199 -8.880 -8.921 1.00 81.38 78 VAL A C 1
ATOM 635 O O . VAL A 1 78 ? -9.998 -8.214 -8.273 1.00 81.38 78 VAL A O 1
ATOM 638 N N . LEU A 1 79 ? -9.340 -9.086 -10.233 1.00 78.94 79 LEU A N 1
ATOM 639 C CA . LEU A 1 79 ? -10.413 -8.487 -11.034 1.00 78.94 79 LEU A CA 1
ATOM 640 C C . LEU A 1 79 ? -11.772 -9.186 -10.884 1.00 78.94 79 LEU A C 1
ATOM 642 O O . LEU A 1 79 ? -12.789 -8.606 -11.249 1.00 78.94 79 LEU A O 1
ATOM 646 N N . ARG A 1 80 ? -11.804 -10.430 -10.392 1.00 77.88 80 ARG A N 1
ATOM 647 C CA . ARG A 1 80 ? -13.041 -11.209 -10.199 1.00 77.88 80 ARG A CA 1
ATOM 648 C C . ARG A 1 80 ? -13.679 -11.036 -8.809 1.00 77.88 80 ARG A C 1
ATOM 650 O O . ARG A 1 80 ? -14.689 -11.691 -8.558 1.00 77.88 80 ARG A O 1
ATOM 657 N N . GLN A 1 81 ? -13.090 -10.230 -7.917 1.00 59.78 81 GLN A N 1
ATOM 658 C CA . GLN A 1 81 ? -13.616 -9.959 -6.566 1.00 59.78 81 GLN A CA 1
ATOM 659 C C . GLN A 1 81 ? -14.676 -8.862 -6.531 1.00 59.78 81 GLN A C 1
ATOM 661 O O . GLN A 1 81 ? -14.572 -7.904 -7.325 1.00 59.78 81 GLN A O 1
#

Secondary structure (DSSP, 8-state):
---EEEEEE---GGGT-S-TTS-HHHHHHHHHHHTT-TT-PPEEEEEESS--S--SS-TT-TTEEEEES--HHHHHHHHT-

Organism: Acer negundo (NCBI:txid4023)

Radius of gyration: 13.4 Å; chains: 1; bounding box: 30×32×26 Å

Sequence (81 aa):
MIKRLFVFSDMEFDNASVNPWETDYQVIVRKYTEKGYGLAVPEIVFWNLRHSRATPVPRKQKGAALLSGFSKNLLEIVLRQ

InterPro domains:
  IPR011205 Uncharacterised conserved protein UCP015417, vWA [PTHR31373] (1-80)
  IPR056690 Domain of unknown function DUF7788 [PF25043] (1-80)

pLDDT: mean 78.38, std 9.46, range [59.78, 93.12]